Protein AF-A0AAV7KLJ4-F1 (afdb_monomer)

Nearest PDB structures (foldseek):
  4htp-assembly2_B  TM=3.997E-01  e=9.246E+00  Homo sapiens

Mean predicted aligned error: 9.72 Å

Structure (mmCIF, N/CA/C/O backbone):
data_AF-A0AAV7KLJ4-F1
#
_entry.id   AF-A0AAV7KLJ4-F1
#
loop_
_atom_site.group_PDB
_atom_site.id
_atom_site.type_symbol
_atom_site.label_atom_id
_atom_site.label_alt_id
_atom_site.label_comp_id
_atom_site.label_asym_id
_atom_site.label_entity_id
_atom_site.label_seq_id
_atom_site.pdbx_PDB_ins_code
_atom_site.Cartn_x
_atom_site.Cartn_y
_atom_site.Cartn_z
_atom_site.occupancy
_atom_site.B_iso_or_equiv
_atom_site.auth_seq_id
_atom_site.auth_comp_id
_atom_site.auth_asym_id
_atom_site.auth_atom_id
_atom_site.pdbx_PDB_model_num
ATOM 1 N N . MET A 1 1 ? 0.295 -17.105 4.850 1.00 76.19 1 MET A N 1
ATOM 2 C CA . MET A 1 1 ? -0.470 -15.904 4.457 1.00 76.19 1 MET A CA 1
ATOM 3 C C . MET A 1 1 ? 0.263 -14.673 4.969 1.00 76.19 1 MET A C 1
ATOM 5 O O . MET A 1 1 ? 0.522 -14.598 6.163 1.00 76.19 1 MET A O 1
ATOM 9 N N . SER A 1 2 ? 0.700 -13.782 4.077 1.00 89.25 2 SER A N 1
ATOM 10 C CA . SER A 1 2 ? 1.518 -12.604 4.402 1.00 89.25 2 SER A CA 1
ATOM 11 C C . SER A 1 2 ? 0.700 -11.304 4.416 1.00 89.25 2 SER A C 1
ATOM 13 O O . SER A 1 2 ? -0.437 -11.262 3.949 1.00 89.25 2 SER A O 1
ATOM 15 N N . LEU A 1 3 ? 1.299 -10.210 4.905 1.00 89.38 3 LEU A N 1
ATOM 16 C CA . LEU A 1 3 ? 0.711 -8.862 4.835 1.00 89.38 3 LEU A CA 1
ATOM 17 C C . LEU A 1 3 ? 0.357 -8.457 3.393 1.00 89.38 3 LEU A C 1
ATOM 19 O O . LEU A 1 3 ? -0.679 -7.843 3.162 1.00 89.38 3 LEU A O 1
ATOM 23 N N . VAL A 1 4 ? 1.216 -8.796 2.428 1.00 91.00 4 VAL A N 1
ATOM 24 C CA . VAL A 1 4 ? 1.002 -8.443 1.018 1.00 91.00 4 VAL A CA 1
ATOM 25 C C . VAL A 1 4 ? -0.184 -9.217 0.446 1.00 91.00 4 VAL A C 1
ATOM 27 O O . VAL A 1 4 ? -0.955 -8.633 -0.305 1.00 91.00 4 VAL A O 1
ATOM 30 N N . ASP A 1 5 ? -0.374 -10.478 0.849 1.00 92.38 5 ASP A N 1
ATOM 31 C CA . ASP A 1 5 ? -1.527 -11.290 0.431 1.00 92.38 5 ASP A CA 1
ATOM 32 C C . ASP A 1 5 ? -2.840 -10.697 0.953 1.00 92.38 5 ASP A C 1
ATOM 34 O O . ASP A 1 5 ? -3.759 -10.435 0.185 1.00 92.38 5 ASP A O 1
ATOM 38 N N . LEU A 1 6 ? -2.887 -10.378 2.249 1.00 92.31 6 LEU A N 1
ATOM 39 C CA . LEU A 1 6 ? -4.055 -9.770 2.889 1.00 92.31 6 LEU A CA 1
ATOM 40 C C . LEU A 1 6 ? -4.465 -8.438 2.245 1.00 92.31 6 LEU A C 1
ATOM 42 O O . LEU A 1 6 ? -5.648 -8.178 2.031 1.00 92.31 6 LEU A O 1
ATOM 46 N N . ILE A 1 7 ? -3.484 -7.591 1.923 1.00 91.94 7 ILE A N 1
ATOM 47 C CA . ILE A 1 7 ? -3.731 -6.320 1.233 1.00 91.94 7 ILE A CA 1
ATOM 48 C C . ILE A 1 7 ? -4.156 -6.563 -0.214 1.00 91.94 7 ILE A C 1
ATOM 50 O O . ILE A 1 7 ? -5.026 -5.854 -0.718 1.00 91.94 7 ILE A O 1
ATOM 54 N N . HIS A 1 8 ? -3.549 -7.540 -0.891 1.00 92.69 8 HIS A N 1
ATOM 55 C CA . HIS A 1 8 ? -3.893 -7.885 -2.264 1.00 92.69 8 HIS A CA 1
ATOM 56 C C . HIS A 1 8 ? -5.360 -8.323 -2.380 1.00 92.69 8 HIS A C 1
ATOM 58 O O . HIS A 1 8 ? -6.055 -7.854 -3.281 1.00 92.69 8 HIS A O 1
ATOM 64 N N . ASP A 1 9 ? -5.855 -9.124 -1.437 1.00 92.69 9 ASP A N 1
ATOM 65 C CA . ASP A 1 9 ? -7.246 -9.592 -1.414 1.00 92.69 9 ASP A CA 1
ATOM 66 C C . ASP A 1 9 ? -8.257 -8.454 -1.209 1.00 92.69 9 ASP A C 1
ATOM 68 O O . ASP A 1 9 ? -9.364 -8.491 -1.743 1.00 92.69 9 ASP A O 1
ATOM 72 N N . GLN A 1 10 ? -7.875 -7.404 -0.474 1.00 90.75 10 GLN A N 1
ATOM 73 C CA . GLN A 1 10 ? -8.729 -6.241 -0.196 1.00 90.75 10 GLN A CA 1
ATOM 74 C C . GLN A 1 10 ? -8.396 -5.014 -1.064 1.00 90.75 10 GLN A C 1
ATOM 76 O O . GLN A 1 10 ? -8.912 -3.919 -0.817 1.00 90.75 10 GLN A O 1
ATOM 81 N N . LYS A 1 11 ? -7.547 -5.156 -2.094 1.00 88.81 11 LYS A N 1
ATOM 82 C CA . LYS A 1 11 ? -6.968 -4.023 -2.842 1.00 88.81 11 LYS A CA 1
ATOM 83 C C . LYS A 1 11 ? -8.009 -3.087 -3.459 1.00 88.81 11 LYS A C 1
ATOM 85 O O . LYS A 1 11 ? -7.820 -1.873 -3.435 1.00 88.81 11 LYS A O 1
ATOM 90 N N . SER A 1 12 ? -9.120 -3.631 -3.960 1.00 86.25 12 SER A N 1
ATOM 91 C CA . SER A 1 12 ? -10.206 -2.856 -4.574 1.00 86.25 12 SER A CA 1
ATOM 92 C C . SER A 1 12 ? -10.920 -1.958 -3.565 1.00 86.25 12 SER A C 1
ATOM 94 O O . SER A 1 12 ? -11.277 -0.834 -3.896 1.00 86.25 12 SER A O 1
ATOM 96 N N . LYS A 1 13 ? -11.072 -2.412 -2.318 1.00 87.62 13 LYS A N 1
ATOM 97 C CA . LYS A 1 13 ? -11.700 -1.632 -1.245 1.00 87.62 13 LYS A CA 1
ATOM 98 C C . LYS A 1 13 ? -10.714 -0.658 -0.601 1.00 87.62 13 LYS A C 1
ATOM 100 O O . LYS A 1 13 ? -11.045 0.498 -0.372 1.00 87.62 13 LYS A O 1
ATOM 105 N N . LEU A 1 14 ? -9.473 -1.083 -0.363 1.00 85.31 14 LEU A N 1
ATOM 106 C CA . LEU A 1 14 ? -8.443 -0.231 0.242 1.00 85.31 14 LEU A CA 1
ATOM 107 C C . LEU A 1 14 ? -8.033 0.931 -0.669 1.00 85.31 14 LEU A C 1
ATOM 109 O O . LEU A 1 14 ? -7.908 2.077 -0.224 1.00 85.31 14 LEU A O 1
ATOM 113 N N . PHE A 1 15 ? -7.836 0.651 -1.955 1.00 85.44 15 PHE A N 1
ATOM 114 C CA . PHE A 1 15 ? -7.297 1.616 -2.913 1.00 85.44 15 PHE A CA 1
ATOM 115 C C . PHE A 1 15 ? -8.314 2.083 -3.958 1.00 85.44 15 PHE A C 1
ATOM 117 O O . PHE A 1 15 ? -7.969 2.923 -4.783 1.00 85.44 15 PHE A O 1
ATOM 124 N N . GLY A 1 16 ? -9.562 1.613 -3.892 1.00 82.38 16 GLY A N 1
ATOM 125 C CA . GLY A 1 16 ? -10.659 2.136 -4.706 1.00 82.38 16 GLY A CA 1
ATOM 126 C C . GLY A 1 16 ? -10.988 3.595 -4.387 1.00 82.38 16 GLY A C 1
ATOM 127 O O . GLY A 1 16 ? -10.655 4.107 -3.312 1.00 82.38 16 GLY A O 1
ATOM 128 N N . ALA A 1 17 ? -11.642 4.279 -5.325 1.00 84.38 17 ALA A N 1
ATOM 129 C CA . ALA A 1 17 ? -12.130 5.637 -5.109 1.00 84.38 17 ALA A CA 1
ATOM 130 C C . ALA A 1 17 ? -13.170 5.669 -3.979 1.00 84.38 17 ALA A C 1
ATOM 132 O O . ALA A 1 17 ? -13.926 4.715 -3.795 1.00 84.38 17 ALA A O 1
ATOM 133 N N . LEU A 1 18 ? -13.206 6.765 -3.220 1.00 84.31 18 LEU A N 1
ATOM 134 C CA . LEU A 1 18 ? -14.270 6.965 -2.241 1.00 84.31 18 LEU A CA 1
ATOM 135 C C . LEU A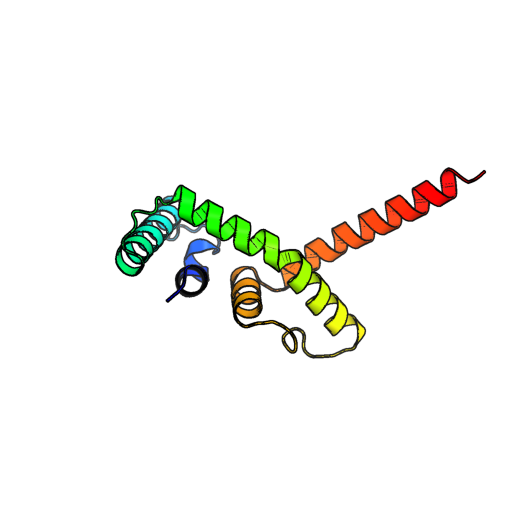 1 18 ? -15.599 7.137 -2.978 1.00 84.31 18 LEU A C 1
ATOM 137 O O . LEU A 1 18 ? -15.678 7.858 -3.972 1.00 84.31 18 LEU A O 1
ATOM 141 N N . THR A 1 19 ? -16.628 6.461 -2.488 1.00 86.81 19 THR A N 1
ATOM 142 C CA . THR A 1 19 ? -17.985 6.503 -3.042 1.00 86.81 19 THR A CA 1
ATOM 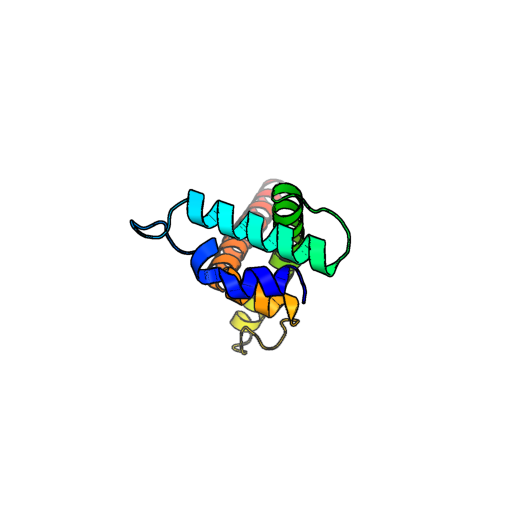143 C C . THR A 1 19 ? -18.990 6.568 -1.899 1.00 86.81 19 THR A C 1
ATOM 145 O O . THR A 1 19 ? -18.621 6.404 -0.736 1.00 86.81 19 THR A O 1
ATOM 148 N N . SER A 1 20 ? -20.273 6.743 -2.214 1.00 82.88 20 SER A N 1
ATOM 149 C CA . SER A 1 20 ? -21.355 6.683 -1.223 1.00 82.88 20 SER A CA 1
ATOM 150 C C . SER A 1 20 ? -21.403 5.358 -0.447 1.00 82.88 20 SER A C 1
ATOM 152 O O . SER A 1 20 ? -21.979 5.314 0.633 1.00 82.88 20 SER A O 1
ATOM 154 N N . THR A 1 21 ? -20.795 4.291 -0.977 1.00 85.12 21 THR A N 1
ATOM 155 C CA . THR A 1 21 ? -20.758 2.945 -0.381 1.00 85.12 21 THR A CA 1
ATOM 156 C C . THR A 1 21 ? -19.365 2.513 0.087 1.00 85.12 21 THR A C 1
ATOM 158 O O . THR A 1 21 ? -19.218 1.409 0.600 1.00 85.12 21 THR A O 1
ATOM 161 N N . LEU A 1 22 ? -18.330 3.328 -0.138 1.00 86.88 22 LEU A N 1
ATOM 162 C CA . LEU A 1 22 ? -16.958 3.048 0.285 1.00 86.88 22 LEU A CA 1
ATOM 163 C C . LEU A 1 22 ? -16.366 4.316 0.884 1.00 86.88 22 LEU A C 1
ATOM 165 O O . LEU A 1 22 ? -15.859 5.189 0.172 1.00 86.88 22 LEU A O 1
ATOM 169 N N . THR A 1 23 ? -16.451 4.404 2.203 1.00 88.19 23 THR A N 1
ATOM 170 C CA . THR A 1 23 ? -16.012 5.565 2.969 1.00 88.19 23 THR A CA 1
ATOM 171 C C . THR A 1 23 ? -14.583 5.395 3.479 1.00 88.19 23 THR A C 1
ATOM 173 O O . THR A 1 23 ? -13.962 4.333 3.381 1.00 88.19 23 THR A O 1
ATOM 176 N N . LEU A 1 24 ? -14.030 6.472 4.040 1.00 86.06 24 LEU A N 1
ATOM 177 C CA . LEU A 1 24 ? -12.743 6.409 4.728 1.00 86.06 24 LEU A CA 1
ATOM 178 C C . LEU A 1 24 ? -12.807 5.505 5.972 1.00 86.06 24 LEU A C 1
ATOM 180 O O . LEU A 1 24 ? -11.837 4.811 6.267 1.00 86.06 24 LEU A O 1
ATOM 184 N N . ASP A 1 25 ? -13.946 5.489 6.666 1.00 88.62 25 ASP A N 1
ATOM 185 C CA . ASP A 1 25 ? -14.175 4.629 7.828 1.00 88.62 25 ASP A CA 1
ATOM 186 C C . ASP A 1 25 ? -14.137 3.143 7.442 1.00 88.62 25 ASP A C 1
ATOM 188 O O . ASP A 1 25 ? -13.453 2.353 8.090 1.00 88.62 25 ASP A O 1
ATOM 192 N N . ASP A 1 26 ? -14.747 2.780 6.311 1.00 87.69 26 ASP A N 1
ATOM 193 C CA . ASP A 1 26 ? -14.690 1.412 5.783 1.00 87.69 26 ASP A CA 1
ATOM 194 C C . ASP A 1 26 ? -13.252 0.983 5.479 1.00 87.69 26 ASP A C 1
ATOM 196 O O . ASP A 1 26 ? -12.837 -0.131 5.798 1.00 87.69 26 ASP A O 1
ATOM 200 N N . LYS A 1 27 ? -12.443 1.884 4.910 1.00 88.38 27 LYS A N 1
ATOM 201 C CA . LYS A 1 27 ? -11.018 1.614 4.680 1.00 88.38 27 LYS A CA 1
ATOM 202 C C . LYS A 1 27 ? -10.252 1.427 5.986 1.00 88.38 27 LYS A C 1
ATOM 204 O O . LYS A 1 27 ? -9.395 0.548 6.049 1.00 88.38 27 LYS A O 1
ATOM 209 N N . ASN A 1 28 ? -10.547 2.223 7.014 1.00 88.62 28 ASN A N 1
ATOM 210 C CA . ASN A 1 28 ? -9.930 2.078 8.332 1.00 88.62 28 ASN A CA 1
ATOM 211 C C . ASN A 1 28 ? -10.289 0.732 8.968 1.00 88.62 28 ASN A C 1
ATOM 213 O O . ASN A 1 28 ? -9.389 0.036 9.432 1.00 88.62 28 ASN A O 1
ATOM 217 N N . LYS A 1 29 ? -11.560 0.321 8.903 1.00 93.19 29 LYS A N 1
ATOM 218 C CA . LYS A 1 29 ? -12.016 -0.997 9.372 1.00 93.19 29 LYS A CA 1
ATOM 219 C C . LYS A 1 29 ? -11.278 -2.140 8.685 1.00 93.19 29 LYS A C 1
ATOM 221 O O . LYS A 1 29 ? -10.817 -3.053 9.356 1.00 93.19 29 LYS A O 1
ATOM 226 N N . ILE A 1 30 ? -11.073 -2.059 7.371 1.00 92.00 30 ILE A N 1
ATOM 227 C CA . ILE A 1 30 ? -10.312 -3.084 6.641 1.00 92.00 30 ILE A CA 1
ATOM 228 C C . ILE A 1 30 ? -8.857 -3.157 7.132 1.00 92.00 30 ILE A C 1
ATOM 230 O O . ILE A 1 30 ? -8.297 -4.246 7.246 1.00 92.00 30 ILE A O 1
ATOM 234 N N . TRP A 1 31 ? -8.222 -2.024 7.446 1.00 90.19 31 TRP A N 1
ATOM 235 C CA . TRP A 1 31 ? -6.876 -2.042 8.024 1.00 90.19 31 TRP A CA 1
ATOM 236 C C . TRP A 1 31 ? -6.838 -2.661 9.424 1.00 90.19 31 TRP A C 1
ATOM 238 O O . TRP A 1 31 ? -5.902 -3.406 9.716 1.00 90.19 31 TRP A O 1
ATOM 248 N N . GLU A 1 32 ? -7.845 -2.396 10.259 1.00 92.88 32 GLU A N 1
ATOM 249 C CA . GLU A 1 32 ? -8.006 -3.051 11.565 1.00 92.88 32 GLU A CA 1
ATOM 250 C C . GLU A 1 32 ? -8.194 -4.568 11.406 1.00 92.88 32 GLU A C 1
ATOM 252 O O . GLU A 1 32 ? -7.504 -5.347 12.061 1.00 92.88 32 GLU A O 1
ATOM 257 N N . GLU A 1 33 ? -9.039 -5.011 10.470 1.00 93.75 33 GLU A N 1
ATOM 258 C CA . GLU A 1 33 ? -9.245 -6.435 10.167 1.00 93.75 33 GLU A CA 1
ATOM 259 C C . GLU A 1 33 ? -7.948 -7.127 9.725 1.00 93.75 33 GLU A C 1
ATOM 261 O O . GLU A 1 33 ? -7.627 -8.224 10.188 1.00 93.75 33 GLU A O 1
ATOM 266 N N . ILE A 1 34 ? -7.169 -6.487 8.846 1.00 93.06 34 ILE A N 1
ATOM 267 C CA . ILE A 1 34 ? -5.855 -6.996 8.426 1.00 93.06 34 ILE A CA 1
ATOM 268 C C . ILE A 1 34 ? -4.913 -7.089 9.629 1.00 93.06 34 ILE A C 1
ATOM 270 O O . ILE A 1 34 ? -4.162 -8.061 9.750 1.00 93.06 34 ILE A O 1
ATOM 274 N N . SER A 1 35 ? -4.955 -6.101 10.523 1.00 92.50 35 SER A N 1
ATOM 275 C CA . SER A 1 35 ? -4.149 -6.084 11.740 1.00 92.50 35 SER A CA 1
ATOM 276 C C . SER A 1 35 ? -4.506 -7.220 12.693 1.00 92.50 35 SER A C 1
ATOM 278 O O . SER A 1 35 ? -3.608 -7.918 13.171 1.00 92.50 35 SER A O 1
ATOM 280 N N . GLY A 1 36 ? -5.802 -7.461 12.907 1.00 92.50 36 GLY A N 1
ATOM 281 C CA . GLY A 1 36 ? -6.310 -8.578 13.701 1.00 92.50 36 GLY A CA 1
ATOM 282 C C . GLY A 1 36 ? -5.847 -9.919 13.139 1.00 92.50 36 GLY A C 1
ATOM 283 O O . GLY A 1 36 ? -5.158 -10.671 13.827 1.00 92.50 36 GLY A O 1
ATOM 284 N N . ARG A 1 37 ? -6.078 -10.158 11.841 1.00 91.56 37 ARG A N 1
ATOM 285 C CA . ARG A 1 37 ? -5.650 -11.396 11.163 1.00 91.56 37 ARG A CA 1
ATOM 286 C C . ARG A 1 37 ? -4.143 -11.621 11.240 1.00 91.56 37 ARG A C 1
ATOM 288 O O . ARG A 1 37 ? -3.687 -12.741 11.440 1.00 91.56 37 ARG A O 1
ATOM 295 N N . LEU A 1 38 ? -3.336 -10.573 11.079 1.00 90.50 38 LEU A N 1
ATOM 296 C CA . LEU A 1 38 ? -1.882 -10.699 11.217 1.00 90.50 38 LEU A CA 1
ATOM 297 C C . 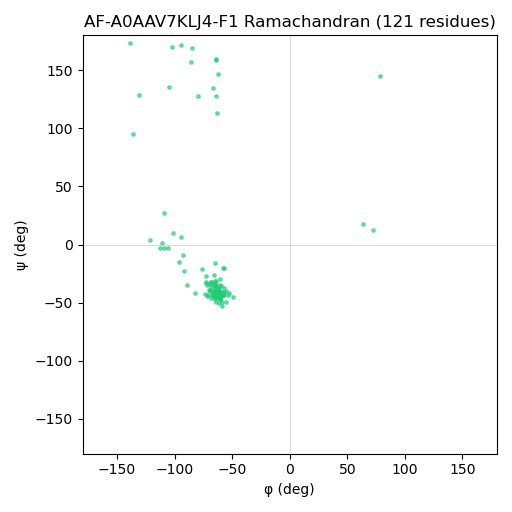LEU A 1 38 ? -1.451 -10.968 12.653 1.00 90.50 38 LEU 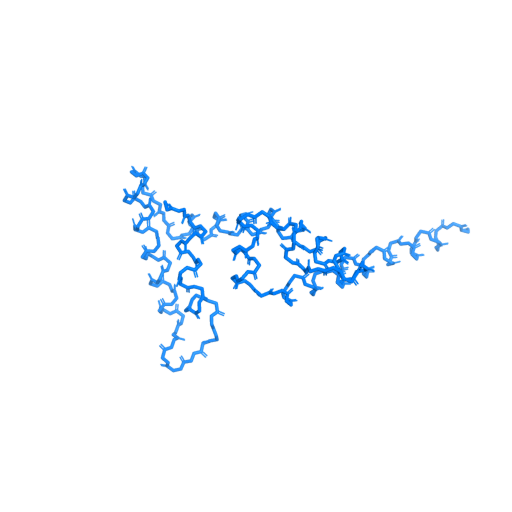A C 1
ATOM 299 O O . LEU A 1 38 ? -0.456 -11.661 12.857 1.00 90.50 38 LEU A O 1
ATOM 303 N N . SER A 1 39 ? -2.164 -10.417 13.626 1.00 90.31 39 SER A N 1
ATOM 304 C CA . SER A 1 39 ? -1.866 -10.659 15.033 1.00 90.31 39 SER A CA 1
ATOM 305 C C . SER A 1 39 ? -2.146 -12.111 15.404 1.00 90.31 39 SER A C 1
ATOM 307 O O . SER A 1 39 ? -1.293 -12.755 16.011 1.00 90.31 39 SER A O 1
ATOM 309 N N . GLU A 1 40 ? -3.272 -12.655 14.939 1.00 88.94 40 GLU A N 1
ATOM 310 C CA . GLU A 1 40 ? -3.639 -14.068 15.087 1.00 88.94 40 GLU A CA 1
ATOM 311 C C . GLU A 1 40 ? -2.625 -15.001 14.411 1.00 88.94 40 GLU A C 1
ATOM 313 O O . GLU A 1 40 ? -2.164 -15.965 15.015 1.00 88.94 40 GLU A O 1
ATOM 318 N N . LEU A 1 41 ? -2.218 -14.692 13.174 1.00 87.50 41 LEU A N 1
ATOM 319 C CA . LEU A 1 41 ? -1.295 -15.533 12.403 1.00 87.50 41 LEU A CA 1
ATOM 320 C C . LEU A 1 41 ? 0.132 -15.563 12.963 1.00 87.50 41 LEU A C 1
ATOM 322 O O . LEU A 1 41 ? 0.839 -16.553 12.784 1.00 87.50 41 LEU A O 1
ATOM 326 N N . HIS A 1 42 ? 0.591 -14.467 13.568 1.00 83.25 42 HIS A N 1
ATOM 327 C CA . HIS A 1 42 ? 1.980 -14.319 14.012 1.00 83.25 42 HIS A CA 1
ATOM 328 C C . HIS A 1 42 ? 2.150 -14.345 15.537 1.00 83.25 42 HIS A C 1
ATOM 330 O O . HIS A 1 42 ? 3.283 -14.244 16.005 1.00 83.25 42 HIS A O 1
ATOM 336 N N . GLY A 1 43 ? 1.058 -14.440 16.302 1.00 81.12 43 GLY A N 1
ATOM 337 C CA . GLY A 1 43 ? 1.080 -14.455 17.767 1.00 81.12 43 GLY A CA 1
ATOM 338 C C . GLY A 1 43 ? 1.601 -13.163 18.406 1.00 81.12 43 GLY A C 1
ATOM 339 O O . GLY A 1 43 ? 2.000 -13.176 19.566 1.00 81.12 43 GLY A O 1
ATOM 340 N N . ASN A 1 44 ? 1.640 -12.054 17.661 1.00 82.75 44 ASN A N 1
ATOM 341 C CA . ASN A 1 44 ? 2.108 -10.760 18.151 1.00 82.75 44 ASN A CA 1
ATOM 342 C C . ASN A 1 44 ? 1.094 -9.677 17.798 1.00 82.75 44 ASN A C 1
ATOM 344 O O . ASN A 1 44 ? 0.734 -9.543 16.629 1.00 82.75 44 ASN A O 1
ATOM 348 N N . VAL A 1 45 ? 0.682 -8.891 18.792 1.00 81.62 45 VAL A N 1
ATOM 349 C CA . VAL A 1 45 ? -0.260 -7.788 18.608 1.00 81.62 45 VAL A CA 1
ATOM 350 C C . VAL A 1 45 ? 0.373 -6.751 17.688 1.00 81.62 45 VAL A C 1
ATOM 352 O O . VAL A 1 45 ? 1.364 -6.107 18.027 1.00 81.62 45 VAL A O 1
ATOM 355 N N . ARG A 1 46 ? -0.200 -6.600 16.497 1.00 84.94 46 ARG A N 1
ATOM 356 C CA . ARG A 1 46 ? 0.128 -5.520 15.573 1.00 84.94 46 ARG A CA 1
ATOM 357 C C . ARG A 1 46 ? -0.999 -4.508 15.615 1.00 84.94 46 ARG A C 1
ATOM 359 O O . ARG A 1 46 ? -2.171 -4.883 15.589 1.00 84.94 46 ARG A O 1
ATOM 366 N N . THR A 1 47 ? -0.639 -3.233 15.671 1.00 88.81 47 THR A N 1
ATOM 367 C CA . THR A 1 47 ? -1.603 -2.147 15.506 1.00 88.81 47 THR A CA 1
ATOM 368 C C . THR A 1 47 ? -1.792 -1.839 14.027 1.00 88.81 47 THR A C 1
ATOM 370 O O . THR A 1 47 ? -0.905 -2.083 13.199 1.00 88.81 47 THR A O 1
ATOM 373 N N . ARG A 1 48 ? -2.935 -1.240 13.694 1.00 88.25 48 ARG A N 1
ATOM 374 C CA . ARG A 1 48 ? -3.219 -0.727 12.354 1.00 88.25 48 ARG A CA 1
ATOM 375 C C . ARG A 1 48 ? -2.086 0.144 11.817 1.00 88.25 48 ARG A C 1
ATOM 377 O O . ARG A 1 48 ? -1.670 -0.018 10.671 1.00 88.25 48 ARG A O 1
ATOM 384 N N . ASP A 1 49 ? -1.567 1.049 12.642 1.00 83.00 49 ASP A N 1
ATOM 385 C CA . ASP A 1 49 ? -0.493 1.964 12.256 1.00 83.00 49 ASP A CA 1
ATOM 386 C C . ASP A 1 49 ? 0.815 1.236 11.947 1.00 83.00 49 ASP A C 1
ATOM 388 O O . ASP A 1 49 ? 1.461 1.533 10.938 1.00 83.00 49 ASP A O 1
ATOM 392 N N . ASP A 1 50 ? 1.178 0.225 12.736 1.00 85.06 50 ASP A N 1
ATOM 393 C CA . ASP A 1 50 ? 2.357 -0.599 12.461 1.00 85.06 50 ASP A CA 1
ATOM 394 C C . ASP A 1 50 ? 2.213 -1.376 11.154 1.00 85.06 50 ASP A C 1
ATOM 396 O O . ASP A 1 50 ? 3.157 -1.477 10.363 1.00 85.06 50 ASP A O 1
ATOM 400 N N . VAL A 1 51 ? 1.015 -1.902 10.900 1.00 89.06 51 VAL A N 1
ATOM 401 C CA . VAL A 1 51 ? 0.682 -2.628 9.673 1.00 89.06 51 VAL A CA 1
ATOM 402 C C . VAL A 1 51 ? 0.758 -1.711 8.455 1.00 89.06 51 VAL A C 1
ATOM 404 O O . VAL A 1 51 ? 1.415 -2.057 7.467 1.00 89.06 51 VAL A O 1
ATOM 407 N N . MET A 1 52 ? 0.168 -0.517 8.530 1.00 85.81 52 MET A N 1
ATOM 408 C CA . MET A 1 52 ? 0.255 0.490 7.472 1.00 85.81 52 MET A CA 1
ATOM 409 C C . MET A 1 52 ? 1.706 0.913 7.234 1.00 85.81 52 MET A C 1
ATOM 411 O O . MET A 1 52 ? 2.168 0.928 6.092 1.00 85.81 52 MET A O 1
ATOM 415 N N . LYS A 1 53 ? 2.465 1.199 8.296 1.00 84.56 53 LYS A N 1
ATOM 416 C CA . LYS A 1 53 ? 3.887 1.557 8.206 1.00 84.56 53 LYS A CA 1
ATOM 417 C C . LYS A 1 53 ? 4.696 0.444 7.550 1.00 84.56 53 LYS A C 1
ATOM 419 O O . LYS A 1 53 ? 5.520 0.703 6.671 1.00 84.56 53 LYS A O 1
ATOM 424 N N . LYS A 1 54 ? 4.441 -0.811 7.924 1.00 88.12 54 LYS A N 1
ATOM 425 C CA . LYS A 1 54 ? 5.091 -1.973 7.315 1.00 88.12 54 LYS A CA 1
ATOM 426 C C . LYS A 1 54 ? 4.752 -2.085 5.832 1.00 88.12 54 LYS A C 1
ATOM 428 O O . LYS A 1 54 ? 5.661 -2.317 5.036 1.00 88.12 54 LYS A O 1
ATOM 433 N N . TRP A 1 55 ? 3.491 -1.879 5.459 1.00 88.19 55 TRP A N 1
ATOM 434 C CA . TRP A 1 55 ? 3.072 -1.832 4.062 1.00 88.19 55 TRP A CA 1
ATOM 435 C C . TRP A 1 55 ? 3.812 -0.739 3.282 1.00 88.19 55 TRP A C 1
ATOM 437 O O . TRP A 1 55 ? 4.397 -1.031 2.240 1.00 88.19 55 TRP A O 1
ATOM 447 N N . TYR A 1 56 ? 3.873 0.491 3.800 1.00 85.25 56 TYR A N 1
ATOM 448 C CA . TYR A 1 56 ? 4.601 1.587 3.152 1.00 85.25 56 TYR A CA 1
ATOM 449 C C . TYR A 1 56 ? 6.097 1.302 3.006 1.00 85.25 56 TYR A C 1
ATOM 451 O O . TYR A 1 56 ? 6.678 1.625 1.969 1.00 85.25 56 TYR A O 1
ATOM 459 N N . ASN A 1 57 ? 6.716 0.651 3.990 1.00 82.69 57 ASN A N 1
ATOM 460 C CA . ASN A 1 57 ? 8.114 0.234 3.903 1.00 82.69 57 ASN A CA 1
ATOM 461 C C . ASN A 1 57 ? 8.329 -0.811 2.799 1.00 82.69 57 ASN A C 1
ATOM 463 O O . ASN A 1 57 ? 9.275 -0.694 2.021 1.00 82.69 57 ASN A O 1
ATOM 467 N N . ILE A 1 58 ? 7.445 -1.811 2.700 1.00 86.12 58 ILE A N 1
AT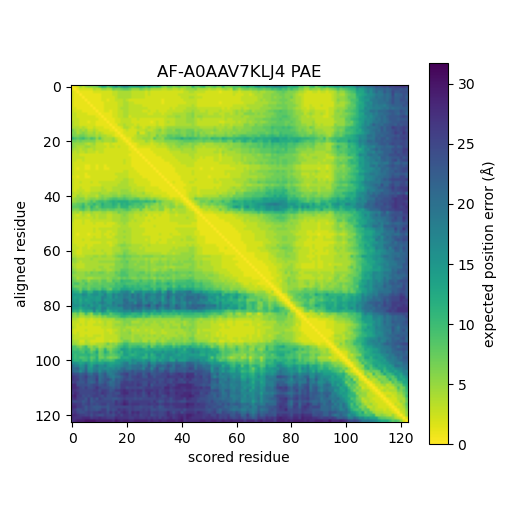OM 468 C CA . ILE A 1 58 ? 7.490 -2.824 1.634 1.00 86.12 58 ILE A CA 1
ATOM 469 C C . ILE A 1 58 ? 7.313 -2.150 0.270 1.00 86.12 58 ILE A C 1
ATOM 471 O O . ILE A 1 58 ? 8.145 -2.327 -0.618 1.00 86.12 58 ILE A O 1
ATOM 475 N N . LEU A 1 59 ? 6.280 -1.319 0.122 1.00 84.75 59 LEU A N 1
ATOM 476 C CA . LEU A 1 59 ? 6.018 -0.583 -1.109 1.00 84.75 59 LEU A CA 1
ATOM 477 C C . LEU A 1 59 ? 7.233 0.255 -1.520 1.00 84.75 59 LEU A C 1
ATOM 479 O O . LEU A 1 59 ? 7.678 0.162 -2.657 1.00 84.75 59 LEU A O 1
ATOM 483 N N . THR A 1 60 ? 7.799 1.035 -0.600 1.00 83.00 60 THR A N 1
ATOM 484 C CA . THR A 1 60 ? 8.950 1.910 -0.875 1.00 83.00 60 THR A CA 1
ATOM 485 C C . THR A 1 60 ? 10.192 1.119 -1.275 1.00 83.00 60 THR A C 1
ATOM 487 O O . THR A 1 60 ? 10.912 1.536 -2.177 1.00 83.00 60 THR A O 1
ATOM 490 N N . LYS A 1 61 ? 10.421 -0.048 -0.661 1.00 87.00 61 LYS A N 1
ATOM 491 C CA . LYS A 1 61 ? 11.551 -0.926 -0.990 1.00 87.00 61 LYS A CA 1
ATOM 492 C C . LYS A 1 61 ? 11.456 -1.505 -2.405 1.00 87.00 61 LYS A C 1
ATOM 494 O O . LYS A 1 61 ? 12.468 -1.583 -3.095 1.00 87.00 61 LYS A O 1
ATOM 499 N N . HIS A 1 62 ? 10.265 -1.928 -2.828 1.00 85.81 62 HIS A N 1
ATOM 500 C CA . HIS A 1 62 ? 10.073 -2.620 -4.111 1.00 85.81 62 HIS A CA 1
ATOM 501 C C . HIS A 1 62 ? 9.733 -1.677 -5.272 1.00 85.81 62 HIS A C 1
ATOM 503 O O . HIS A 1 62 ? 10.005 -1.991 -6.426 1.00 85.81 62 HIS A O 1
ATOM 509 N N . LYS A 1 63 ? 9.197 -0.490 -4.983 1.00 83.12 63 LYS A N 1
ATOM 510 C CA . LYS A 1 63 ? 8.772 0.503 -5.979 1.00 83.12 63 LYS A CA 1
ATOM 511 C C . LYS A 1 63 ? 9.852 0.895 -7.007 1.00 83.12 63 LYS A C 1
ATOM 513 O O . LYS A 1 63 ? 9.496 0.936 -8.182 1.00 83.12 63 LYS A O 1
ATOM 518 N N . PRO A 1 64 ? 11.131 1.138 -6.647 1.00 83.19 64 PRO A N 1
ATOM 519 C CA . PRO A 1 64 ? 12.180 1.421 -7.632 1.00 83.19 64 PRO A CA 1
ATOM 520 C C . PRO A 1 64 ? 12.429 0.245 -8.581 1.00 83.19 64 PRO A C 1
ATOM 522 O O . PRO A 1 64 ? 12.438 0.424 -9.791 1.00 83.19 64 PRO A O 1
ATOM 525 N N . ARG A 1 65 ? 12.524 -0.976 -8.037 1.00 83.81 65 ARG A N 1
ATOM 526 C CA . ARG A 1 65 ? 12.774 -2.196 -8.822 1.00 83.81 65 ARG A CA 1
ATOM 527 C C . ARG A 1 65 ? 11.650 -2.482 -9.810 1.00 83.81 65 ARG A C 1
ATOM 529 O O . ARG A 1 65 ? 11.917 -2.787 -10.967 1.00 83.81 65 ARG A O 1
ATOM 536 N N . ILE A 1 66 ? 10.401 -2.329 -9.366 1.00 85.06 66 ILE A N 1
ATOM 537 C CA . ILE A 1 66 ? 9.223 -2.464 -10.231 1.00 85.06 66 ILE A CA 1
ATOM 538 C C . ILE A 1 66 ? 9.289 -1.430 -11.362 1.00 85.06 66 ILE A C 1
ATOM 540 O O . ILE A 1 66 ? 9.101 -1.783 -12.523 1.00 85.06 66 ILE A O 1
ATOM 544 N N . ALA A 1 67 ? 9.596 -0.167 -11.050 1.00 82.56 67 ALA A N 1
ATOM 545 C CA . ALA A 1 67 ? 9.695 0.886 -12.058 1.00 82.56 67 ALA A CA 1
ATOM 546 C C . ALA A 1 67 ? 10.805 0.611 -13.091 1.00 82.56 67 ALA A C 1
ATOM 548 O O . ALA A 1 67 ? 10.567 0.763 -14.289 1.00 82.56 67 ALA A O 1
ATOM 549 N N . ASP A 1 68 ? 11.980 0.156 -12.649 1.00 82.38 68 ASP A N 1
ATOM 550 C CA . ASP A 1 68 ? 13.113 -0.171 -13.523 1.00 82.38 68 ASP A CA 1
ATOM 551 C C . ASP A 1 68 ? 12.807 -1.356 -14.451 1.00 82.38 68 ASP A C 1
ATOM 553 O O . ASP A 1 68 ? 13.109 -1.308 -15.650 1.00 82.38 68 ASP A O 1
ATOM 557 N N . LYS A 1 69 ? 12.158 -2.404 -13.928 1.00 81.25 69 LYS A N 1
ATOM 558 C CA . LYS A 1 69 ? 11.739 -3.579 -14.709 1.00 81.25 69 LYS A CA 1
ATOM 559 C C . LYS A 1 69 ? 10.690 -3.205 -15.760 1.00 81.25 69 LYS A C 1
ATOM 561 O O . LYS A 1 69 ? 10.861 -3.531 -16.935 1.00 81.25 69 LYS A O 1
ATOM 566 N N . LEU A 1 70 ? 9.672 -2.424 -15.383 1.00 80.00 70 LEU A N 1
ATOM 567 C CA . LEU A 1 70 ? 8.662 -1.909 -16.320 1.00 80.00 70 LEU A CA 1
ATOM 568 C C . LEU A 1 70 ? 9.288 -1.022 -17.409 1.00 80.00 70 LEU A C 1
ATOM 570 O O . LEU A 1 70 ? 8.951 -1.137 -18.589 1.00 80.00 70 LEU A O 1
ATOM 574 N N . ALA A 1 71 ? 10.237 -0.160 -17.034 1.00 77.94 71 ALA A N 1
ATOM 575 C CA . ALA A 1 71 ? 10.958 0.692 -17.975 1.00 77.94 71 ALA A CA 1
ATOM 576 C C . ALA A 1 71 ? 11.796 -0.118 -18.971 1.00 77.94 71 ALA A C 1
ATOM 578 O O . ALA A 1 71 ? 11.862 0.224 -20.154 1.00 77.94 71 ALA A O 1
ATOM 579 N N . SER A 1 72 ? 12.437 -1.182 -18.492 1.00 76.81 72 SER A N 1
ATOM 580 C CA . SER A 1 72 ? 13.259 -2.070 -19.312 1.00 76.81 72 SER A CA 1
ATOM 581 C C . SER A 1 72 ? 12.398 -2.855 -20.298 1.00 76.81 72 SER A C 1
ATOM 583 O O . SER A 1 72 ? 12.692 -2.833 -21.490 1.00 76.81 72 SER A O 1
ATOM 585 N N . ALA A 1 73 ? 11.282 -3.431 -19.841 1.00 78.69 73 ALA A N 1
ATOM 586 C CA . ALA A 1 73 ? 10.325 -4.127 -20.701 1.00 78.69 73 ALA A CA 1
ATOM 587 C C . ALA A 1 73 ? 9.782 -3.225 -21.822 1.00 78.69 73 ALA A C 1
ATOM 589 O O . ALA A 1 73 ? 9.706 -3.633 -22.979 1.00 78.69 73 ALA A O 1
ATOM 590 N N . ARG A 1 74 ? 9.495 -1.954 -21.512 1.00 75.06 74 ARG A N 1
ATOM 591 C CA . ARG A 1 74 ? 9.064 -0.968 -22.513 1.00 75.06 74 ARG A CA 1
ATOM 592 C C . ARG A 1 74 ? 10.132 -0.678 -23.570 1.00 75.06 74 ARG A C 1
ATOM 594 O O . ARG A 1 74 ? 9.788 -0.466 -24.728 1.00 75.06 74 ARG A O 1
ATOM 601 N N . LYS A 1 75 ? 11.411 -0.637 -23.185 1.00 77.62 75 LYS A N 1
ATOM 602 C CA . LYS A 1 75 ? 12.527 -0.405 -24.121 1.00 77.62 75 LYS A CA 1
ATOM 603 C C . LYS A 1 75 ? 12.779 -1.605 -25.029 1.00 77.62 75 LYS A C 1
ATOM 605 O O . LYS A 1 75 ? 13.164 -1.412 -26.175 1.00 77.62 75 LYS A O 1
ATOM 610 N N . THR A 1 76 ? 12.592 -2.818 -24.517 1.00 79.19 76 THR A N 1
ATOM 611 C CA . THR A 1 76 ? 12.876 -4.061 -25.247 1.00 79.19 76 THR A CA 1
ATOM 612 C C . THR A 1 76 ? 11.662 -4.626 -25.986 1.00 79.19 76 THR A C 1
ATOM 614 O O . THR A 1 76 ? 11.817 -5.565 -26.758 1.00 79.19 76 THR A O 1
ATOM 617 N N . GLY A 1 77 ? 10.461 -4.073 -25.767 1.00 69.62 77 GLY A N 1
ATOM 618 C CA . GLY A 1 77 ? 9.207 -4.590 -26.328 1.00 69.62 77 GLY A CA 1
ATOM 619 C C . GLY A 1 77 ? 8.727 -5.893 -25.676 1.00 69.62 77 GLY A C 1
ATOM 620 O O . GLY A 1 77 ? 7.840 -6.552 -26.213 1.00 69.62 77 GLY A O 1
ATOM 621 N N . GLY A 1 78 ? 9.320 -6.281 -24.541 1.00 67.62 78 GLY A N 1
ATOM 622 C CA . GLY A 1 78 ? 8.998 -7.510 -23.817 1.00 67.62 78 GLY A CA 1
ATOM 623 C C . GLY A 1 78 ? 7.808 -7.368 -22.856 1.00 67.62 78 GLY A C 1
ATOM 624 O O . GLY A 1 78 ? 7.362 -6.252 -22.568 1.00 67.62 78 GLY A O 1
ATOM 625 N N . PRO A 1 79 ? 7.286 -8.485 -22.313 1.00 65.88 79 PRO A N 1
ATOM 626 C CA . PRO A 1 79 ? 6.184 -8.447 -21.361 1.00 65.88 79 PRO A CA 1
ATOM 627 C C . PRO A 1 79 ? 6.605 -7.723 -20.079 1.00 65.88 79 PRO A C 1
ATOM 629 O O . PRO A 1 79 ? 7.590 -8.084 -19.440 1.00 65.88 79 PRO A O 1
ATOM 632 N N . ALA A 1 80 ? 5.813 -6.730 -19.676 1.00 62.75 80 ALA A N 1
ATOM 633 C CA . ALA A 1 80 ? 6.058 -5.888 -18.504 1.00 62.75 80 ALA A CA 1
ATOM 634 C C . ALA A 1 80 ? 6.181 -6.660 -17.172 1.00 62.75 80 ALA A C 1
ATOM 636 O O . ALA A 1 80 ? 6.749 -6.140 -16.216 1.00 62.75 80 ALA A O 1
ATOM 637 N N . ASP A 1 81 ? 5.662 -7.889 -17.112 1.00 63.38 81 ASP A N 1
ATOM 638 C CA . ASP A 1 81 ? 5.614 -8.708 -15.897 1.00 63.38 81 ASP A CA 1
ATOM 639 C C . ASP A 1 81 ? 6.631 -9.861 -15.888 1.00 63.38 81 ASP A C 1
ATOM 641 O O . ASP A 1 81 ? 6.721 -10.567 -14.890 1.00 63.38 81 ASP A O 1
ATOM 645 N N . ALA A 1 82 ? 7.397 -10.063 -16.969 1.00 62.88 82 ALA A N 1
ATOM 646 C CA . ALA A 1 82 ? 8.223 -11.265 -17.151 1.00 62.88 82 ALA A CA 1
ATOM 647 C C . ALA A 1 82 ? 9.363 -11.422 -16.126 1.00 62.88 82 ALA A C 1
ATOM 649 O O . ALA A 1 82 ? 9.900 -12.515 -15.986 1.00 62.88 82 ALA A O 1
ATOM 650 N N . ASP A 1 83 ? 9.713 -10.351 -15.410 1.00 70.06 83 ASP A N 1
ATOM 651 C CA . ASP A 1 83 ? 10.844 -10.319 -14.477 1.00 70.06 83 ASP A CA 1
ATOM 652 C C . ASP A 1 83 ? 10.423 -9.961 -13.039 1.00 70.06 83 ASP A C 1
ATOM 654 O O . ASP A 1 83 ? 11.266 -9.786 -12.168 1.00 70.06 83 ASP A O 1
ATOM 658 N N . LEU A 1 84 ? 9.128 -9.788 -12.746 1.00 79.50 84 LEU A N 1
ATOM 659 C CA . LEU A 1 84 ? 8.695 -9.425 -11.391 1.00 79.50 84 LEU A CA 1
ATOM 660 C C . LEU A 1 84 ? 8.664 -10.656 -10.480 1.00 79.50 84 LEU A C 1
ATOM 662 O O . LEU A 1 84 ? 7.991 -11.641 -10.778 1.00 79.50 84 LEU A O 1
ATOM 666 N N . ASP A 1 85 ? 9.321 -10.561 -9.323 1.00 85.75 85 ASP A N 1
ATOM 667 C CA . ASP A 1 85 ? 9.166 -11.557 -8.262 1.00 85.75 85 ASP A CA 1
ATOM 668 C C . ASP A 1 85 ? 7.718 -11.560 -7.736 1.00 85.75 85 ASP A C 1
ATOM 670 O O . ASP A 1 85 ? 6.999 -10.565 -7.845 1.00 85.75 85 ASP A O 1
ATOM 674 N N . GLU A 1 86 ? 7.283 -12.645 -7.088 1.00 87.94 86 GLU A N 1
ATOM 675 C CA . GLU A 1 86 ? 5.883 -12.833 -6.662 1.00 87.94 86 GLU A CA 1
ATOM 676 C C . GLU A 1 86 ? 5.327 -11.653 -5.834 1.00 87.94 86 GLU A C 1
ATOM 678 O O . GLU A 1 86 ? 4.200 -11.191 -6.038 1.00 87.94 86 GLU A O 1
ATOM 683 N N . ILE A 1 87 ? 6.136 -11.113 -4.918 1.00 87.00 87 ILE A N 1
ATOM 684 C CA . ILE A 1 87 ? 5.775 -9.947 -4.098 1.00 87.00 87 ILE A CA 1
ATOM 685 C C . ILE A 1 87 ? 5.657 -8.685 -4.962 1.00 87.00 87 ILE A C 1
ATOM 687 O O . ILE A 1 87 ? 4.753 -7.872 -4.762 1.00 87.00 87 ILE A O 1
ATOM 691 N N . GLU A 1 88 ? 6.556 -8.514 -5.926 1.00 87.94 88 GLU A N 1
ATOM 692 C CA . GLU A 1 88 ? 6.599 -7.353 -6.815 1.00 87.94 88 GLU A CA 1
ATOM 693 C C . GLU A 1 88 ? 5.412 -7.354 -7.780 1.00 87.94 88 GLU A C 1
ATOM 695 O O . GLU A 1 88 ? 4.780 -6.314 -7.973 1.00 87.94 88 GLU A O 1
ATOM 700 N N . ALA A 1 89 ? 5.035 -8.527 -8.294 1.00 86.88 89 ALA A N 1
ATOM 701 C CA . ALA A 1 89 ? 3.840 -8.719 -9.104 1.00 86.88 89 ALA A CA 1
ATOM 702 C C . ALA A 1 89 ? 2.563 -8.359 -8.323 1.00 86.88 89 ALA A C 1
ATOM 704 O O . ALA A 1 89 ? 1.717 -7.607 -8.819 1.00 86.88 89 ALA A O 1
ATOM 705 N N . LYS A 1 90 ? 2.445 -8.801 -7.062 1.00 89.06 90 LYS A N 1
ATOM 706 C CA . LYS A 1 90 ? 1.311 -8.438 -6.190 1.00 89.06 90 LYS A CA 1
ATOM 707 C C . LYS A 1 90 ? 1.263 -6.934 -5.913 1.00 89.06 90 LYS A C 1
ATOM 709 O O . LYS A 1 90 ? 0.199 -6.329 -6.024 1.00 89.06 90 LYS A O 1
ATOM 714 N N . ILE A 1 91 ? 2.400 -6.304 -5.610 1.00 87.56 91 ILE A N 1
ATOM 715 C CA . ILE A 1 91 ? 2.488 -4.849 -5.389 1.00 87.56 91 ILE A CA 1
ATOM 716 C C . ILE A 1 91 ? 2.113 -4.069 -6.658 1.00 87.56 91 ILE A C 1
ATOM 718 O O . ILE A 1 91 ? 1.346 -3.104 -6.577 1.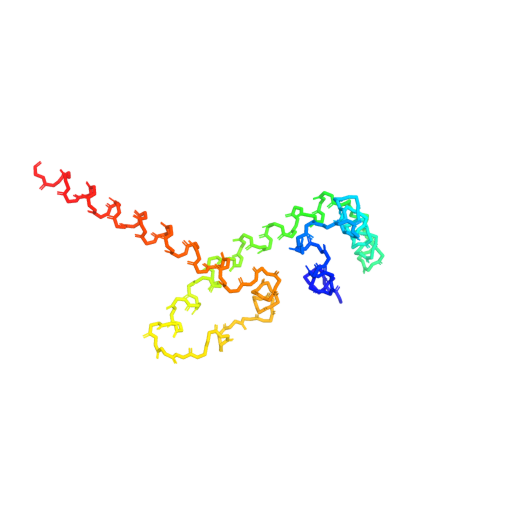00 87.56 91 ILE A O 1
ATOM 722 N N . SER A 1 92 ? 2.605 -4.507 -7.821 1.00 85.81 92 SER A N 1
ATOM 723 C CA . SER A 1 92 ? 2.258 -3.947 -9.131 1.00 85.81 92 SER A CA 1
ATOM 724 C C . SER A 1 92 ? 0.749 -4.032 -9.385 1.00 85.81 92 SER A C 1
ATOM 726 O O . SER A 1 92 ? 0.119 -3.041 -9.753 1.00 85.81 92 SER A O 1
ATOM 728 N N . SER A 1 93 ? 0.133 -5.174 -9.064 1.00 86.62 93 SER A N 1
ATOM 729 C CA . SER A 1 93 ? -1.316 -5.373 -9.177 1.00 86.62 93 SER A CA 1
ATOM 730 C C . SER A 1 93 ? -2.135 -4.509 -8.209 1.00 86.62 93 SER A C 1
ATOM 732 O O . SER A 1 93 ? -3.237 -4.084 -8.545 1.00 86.62 93 SER A O 1
ATOM 734 N N . ILE A 1 94 ? -1.616 -4.231 -7.008 1.00 85.56 94 ILE A N 1
ATOM 735 C CA . ILE A 1 94 ? -2.296 -3.410 -5.992 1.00 85.56 94 ILE A CA 1
ATOM 736 C C . ILE A 1 94 ? -2.344 -1.930 -6.388 1.00 85.56 94 ILE A C 1
ATOM 738 O O . ILE A 1 94 ? -3.358 -1.270 -6.172 1.00 85.56 94 ILE A O 1
ATOM 742 N N . LYS A 1 95 ? -1.238 -1.384 -6.904 1.00 80.69 95 LYS A N 1
ATOM 743 C CA . LYS A 1 95 ? -1.132 0.049 -7.230 1.00 80.69 95 LYS A CA 1
ATOM 744 C C . LYS A 1 95 ? -1.408 0.376 -8.695 1.00 80.69 95 LYS A C 1
ATOM 746 O O . LYS A 1 95 ? -1.644 1.540 -9.000 1.00 80.69 95 LYS A O 1
ATOM 751 N N . GLY A 1 96 ? -1.413 -0.629 -9.565 1.00 76.19 96 GLY A N 1
ATOM 752 C CA . GLY A 1 96 ? -1.500 -0.453 -11.008 1.00 76.19 96 GLY A CA 1
ATOM 753 C C . GLY A 1 96 ? -0.154 -0.042 -11.605 1.00 76.19 96 GLY A C 1
ATOM 754 O O . GLY A 1 96 ? 0.617 0.707 -11.002 1.00 76.19 96 GLY A O 1
ATOM 755 N N . LYS A 1 97 ? 0.128 -0.521 -12.819 1.00 68.44 97 LYS A N 1
ATOM 756 C CA . LYS A 1 97 ? 1.393 -0.265 -13.530 1.00 68.44 97 LYS A CA 1
ATOM 757 C C . LYS A 1 97 ? 1.629 1.230 -13.777 1.00 68.44 97 LYS A C 1
ATOM 759 O O . LYS A 1 97 ? 2.751 1.708 -13.621 1.00 68.44 97 LYS A O 1
ATOM 764 N N . GLU A 1 98 ? 0.561 1.982 -14.042 1.00 64.44 98 GLU A N 1
ATOM 765 C CA . GLU A 1 98 ? 0.605 3.432 -14.283 1.00 64.44 98 GLU A CA 1
ATOM 766 C C . GLU A 1 98 ? 1.165 4.220 -13.087 1.00 64.44 98 GLU A C 1
ATOM 768 O O . GLU A 1 98 ? 1.909 5.189 -13.260 1.00 64.44 98 GLU A O 1
ATOM 773 N N . ALA A 1 99 ? 0.890 3.767 -11.857 1.00 66.12 99 ALA A N 1
ATOM 774 C CA . ALA A 1 99 ? 1.418 4.391 -10.646 1.00 66.12 99 ALA A CA 1
ATOM 775 C C . ALA A 1 99 ? 2.949 4.265 -10.537 1.00 66.12 99 ALA A C 1
ATOM 777 O O . ALA A 1 99 ? 3.593 5.101 -9.897 1.00 66.12 99 ALA A O 1
ATOM 778 N N . PHE A 1 100 ? 3.536 3.239 -11.164 1.00 69.12 100 PHE A N 1
ATOM 779 C CA . PHE A 1 100 ? 4.982 3.024 -11.218 1.00 69.12 100 PHE A CA 1
ATOM 780 C C . PHE A 1 100 ? 5.630 3.729 -12.415 1.00 69.12 100 PHE A C 1
ATOM 782 O O . PHE A 1 100 ? 6.718 4.287 -12.276 1.00 69.12 100 PHE A O 1
ATOM 789 N N . GLU A 1 101 ? 4.946 3.803 -13.558 1.00 63.94 101 GLU A N 1
ATOM 790 C CA . GLU A 1 101 ? 5.431 4.546 -14.729 1.00 63.94 101 GLU A CA 1
ATOM 791 C C . GLU A 1 101 ? 5.543 6.060 -14.473 1.00 63.94 101 GLU A C 1
ATOM 793 O O . GLU A 1 101 ? 6.497 6.700 -14.929 1.00 63.94 101 GLU A O 1
ATOM 798 N N . ALA A 1 102 ? 4.631 6.641 -13.685 1.00 57.81 102 ALA A N 1
ATOM 799 C CA . ALA A 1 102 ? 4.677 8.058 -13.315 1.00 57.81 102 ALA A CA 1
ATOM 800 C C . ALA A 1 102 ? 5.956 8.444 -12.538 1.00 57.81 102 ALA A C 1
ATOM 802 O O . ALA A 1 102 ? 6.454 9.563 -12.671 1.00 57.81 102 ALA A O 1
ATOM 803 N N . LEU A 1 103 ? 6.539 7.518 -11.770 1.00 57.88 103 LEU A N 1
ATOM 804 C CA . LEU A 1 103 ? 7.791 7.750 -11.035 1.00 57.88 103 LEU A CA 1
ATOM 805 C C . LEU A 1 103 ? 9.008 7.787 -11.949 1.00 57.88 103 LEU A C 1
ATOM 807 O O . LEU A 1 103 ? 9.941 8.549 -11.701 1.00 57.88 103 LEU A O 1
ATOM 811 N N . ASN A 1 104 ? 8.978 7.011 -13.031 1.00 53.97 104 ASN A N 1
ATOM 812 C CA . ASN A 1 104 ? 10.043 7.019 -14.019 1.00 53.97 104 ASN A CA 1
ATOM 813 C C . ASN A 1 104 ? 10.128 8.379 -14.736 1.00 53.97 104 ASN A C 1
ATOM 815 O O . ASN A 1 104 ? 11.221 8.876 -15.004 1.00 53.97 104 ASN A O 1
ATOM 819 N N . ARG A 1 105 ? 8.989 9.060 -14.953 1.00 50.53 105 ARG A N 1
ATOM 820 C CA . ARG A 1 105 ? 8.985 10.443 -15.466 1.00 50.53 105 ARG A CA 1
ATOM 821 C C . ARG A 1 105 ? 9.719 11.411 -14.536 1.00 50.53 105 ARG A C 1
ATOM 823 O O . 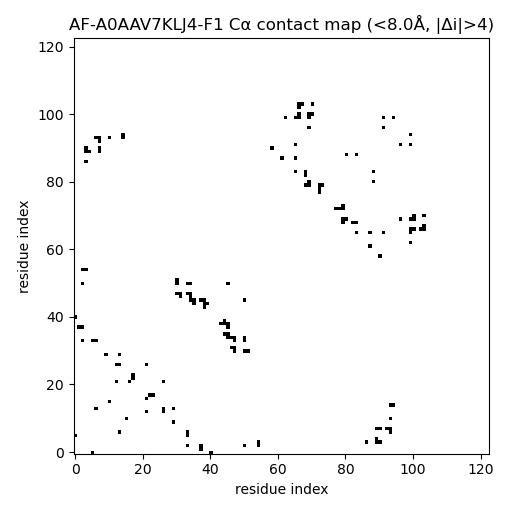ARG A 1 105 ? 10.469 12.255 -15.026 1.00 50.53 105 ARG A O 1
ATOM 830 N N . VAL A 1 106 ? 9.551 11.286 -13.219 1.00 50.50 106 VAL A N 1
ATOM 831 C CA . VAL A 1 106 ? 10.212 12.168 -12.239 1.00 50.50 106 VAL A CA 1
ATOM 832 C C . VAL A 1 106 ? 11.711 11.870 -12.155 1.00 50.50 106 VAL A C 1
ATOM 834 O O . VAL A 1 106 ? 12.512 12.800 -12.217 1.00 50.50 106 VAL A O 1
ATOM 837 N N . SER A 1 107 ? 12.112 10.596 -12.113 1.00 46.84 107 SER A N 1
ATOM 838 C CA . SER A 1 107 ? 13.531 10.203 -12.089 1.00 46.84 107 SER A CA 1
ATOM 839 C C . SER A 1 107 ? 14.284 10.617 -13.356 1.00 46.84 107 SER A C 1
ATOM 841 O O . SER A 1 107 ? 15.382 11.162 -13.257 1.00 46.84 107 SER A O 1
ATOM 843 N N . ILE A 1 108 ? 13.692 10.440 -14.545 1.00 48.84 108 ILE A N 1
ATOM 844 C CA . ILE A 1 108 ? 14.293 10.897 -15.810 1.00 48.84 108 ILE A CA 1
ATOM 845 C C . ILE A 1 108 ? 14.391 12.427 -15.839 1.00 48.84 108 ILE A C 1
ATOM 847 O O . ILE A 1 108 ? 15.416 12.960 -16.257 1.00 48.84 108 ILE A O 1
ATOM 851 N N . SER A 1 109 ? 13.375 13.141 -15.346 1.00 50.00 109 SER A N 1
ATOM 852 C CA . SER A 1 109 ? 13.389 14.610 -15.298 1.00 50.00 109 SER A CA 1
ATOM 853 C C . SER A 1 109 ? 14.466 15.142 -14.348 1.00 50.00 109 SER A C 1
ATOM 855 O O . SER 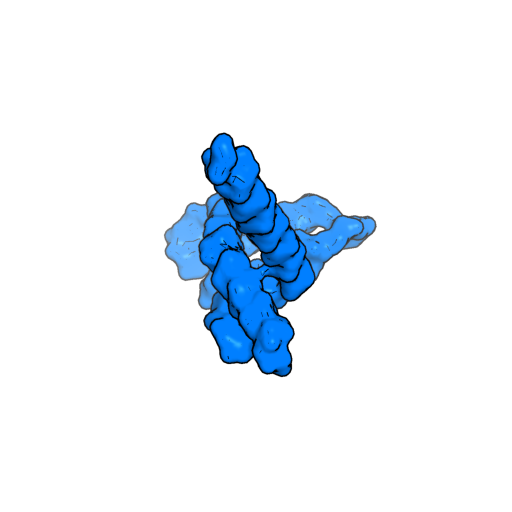A 1 109 ? 15.181 16.073 -14.705 1.00 50.00 109 SER A O 1
ATOM 857 N N . LEU A 1 110 ? 14.650 14.516 -13.180 1.00 44.56 110 LEU A N 1
ATOM 858 C CA . LEU A 1 110 ? 15.692 14.877 -12.211 1.00 44.56 110 LEU A CA 1
ATOM 859 C C . LEU A 1 110 ? 17.103 14.540 -12.710 1.00 44.56 110 LEU A C 1
ATOM 861 O O . LEU A 1 110 ? 18.023 15.340 -12.535 1.00 44.56 110 LEU A O 1
ATOM 865 N N . LEU A 1 111 ? 17.284 13.392 -13.372 1.00 47.28 111 LEU A N 1
ATOM 866 C CA . LEU A 1 111 ? 18.556 13.036 -14.006 1.00 47.28 111 LEU A CA 1
ATOM 867 C C . LEU A 1 111 ? 18.906 14.013 -15.131 1.00 47.28 111 LEU A C 1
ATOM 869 O O . LEU A 1 111 ? 20.045 14.471 -15.202 1.00 47.28 111 LEU A O 1
ATOM 873 N N . ASN A 1 112 ? 17.931 14.388 -15.962 1.00 49.84 112 ASN A N 1
ATOM 874 C CA . ASN A 1 112 ? 18.143 15.339 -17.048 1.00 49.84 112 ASN A CA 1
ATOM 875 C C . ASN A 1 112 ? 18.462 16.740 -16.496 1.00 49.84 112 ASN A C 1
ATOM 877 O O . ASN A 1 112 ? 19.434 17.354 -16.926 1.00 49.84 112 ASN A O 1
ATOM 881 N N . LEU A 1 113 ? 17.755 17.198 -15.456 1.00 46.25 113 LEU A N 1
ATOM 882 C CA . LEU A 1 113 ? 18.052 18.463 -14.773 1.00 46.25 113 LEU A CA 1
ATOM 883 C C . LEU A 1 113 ? 19.477 18.477 -14.190 1.00 46.25 113 LEU A C 1
ATOM 885 O O . LEU A 1 113 ? 20.211 19.448 -14.355 1.00 46.25 113 LEU A O 1
ATOM 889 N N . ASN A 1 114 ? 19.907 17.378 -13.566 1.00 44.28 114 ASN A N 1
ATOM 890 C CA . ASN A 1 114 ? 21.239 17.260 -12.969 1.00 44.28 114 ASN A CA 1
ATOM 891 C C . ASN A 1 114 ? 22.366 17.137 -14.020 1.00 44.28 114 ASN A C 1
ATOM 893 O O . ASN A 1 114 ? 23.509 17.517 -13.765 1.00 44.28 114 ASN A O 1
ATOM 897 N N . VAL A 1 115 ? 22.068 16.616 -15.214 1.00 56.22 115 VAL A N 1
ATOM 898 C CA . VAL A 1 115 ? 22.991 16.624 -16.363 1.00 56.22 115 VAL A CA 1
ATOM 899 C C . VAL A 1 115 ? 23.103 18.030 -16.960 1.00 56.22 115 VAL A C 1
ATOM 901 O O . VAL A 1 115 ? 24.215 18.483 -17.224 1.00 56.22 115 VAL A O 1
ATOM 904 N N . GLN A 1 116 ? 21.989 18.753 -17.110 1.00 56.59 116 GLN A N 1
ATOM 905 C CA . GLN A 1 116 ? 21.989 20.140 -17.597 1.00 56.59 116 GLN A CA 1
ATOM 906 C C . GLN A 1 116 ? 22.722 21.083 -16.633 1.00 56.59 116 GLN A C 1
ATOM 908 O O . GLN A 1 116 ? 23.570 21.867 -17.050 1.00 56.59 116 GLN A O 1
ATOM 913 N N . MET A 1 117 ? 22.490 20.943 -15.326 1.00 56.41 117 MET A N 1
ATOM 914 C CA . MET A 1 117 ? 23.187 21.732 -14.304 1.00 56.41 117 MET A CA 1
ATOM 915 C C . MET A 1 117 ? 24.695 21.456 -14.253 1.00 56.41 117 MET A C 1
ATOM 917 O O . MET A 1 117 ? 25.468 22.362 -13.953 1.00 56.41 117 MET A O 1
ATOM 921 N N . ARG A 1 118 ? 25.138 20.230 -14.565 1.00 55.72 118 ARG A N 1
ATOM 922 C CA . ARG A 1 118 ? 26.571 19.904 -14.663 1.00 55.72 118 ARG A CA 1
ATOM 923 C C . ARG A 1 118 ? 27.229 20.485 -15.913 1.00 55.72 118 ARG A C 1
ATOM 925 O O . ARG A 1 118 ? 28.379 20.895 -15.830 1.00 55.72 118 ARG A O 1
ATOM 932 N N . LYS A 1 119 ? 26.503 20.582 -17.031 1.00 62.06 119 LYS A N 1
ATOM 933 C CA . LYS A 1 119 ? 26.982 21.272 -18.242 1.00 62.06 119 LYS A CA 1
ATOM 934 C C . LYS A 1 119 ? 27.101 22.787 -18.047 1.00 62.06 119 LYS A C 1
ATOM 936 O O . LYS A 1 119 ? 28.005 23.389 -18.604 1.00 62.06 119 LYS A O 1
ATOM 941 N N . LEU A 1 120 ? 26.235 23.386 -17.227 1.00 56.50 120 LEU A N 1
ATOM 942 C CA . LEU A 1 120 ? 26.250 24.825 -16.928 1.00 56.50 120 LEU A CA 1
ATOM 943 C C . LEU A 1 120 ? 27.359 25.257 -15.954 1.00 56.50 120 LEU A C 1
ATOM 945 O O . LEU A 1 120 ? 27.714 26.427 -15.928 1.00 56.50 120 LEU A O 1
ATOM 949 N N . LYS A 1 121 ? 27.905 24.334 -15.152 1.00 58.53 121 LYS A N 1
ATOM 950 C CA . LYS A 1 121 ? 29.001 24.600 -14.198 1.00 58.53 121 LYS A CA 1
ATOM 951 C C . LYS A 1 121 ? 30.397 24.291 -14.760 1.00 58.53 121 LYS A C 1
ATOM 953 O O . LYS A 1 121 ? 31.362 24.290 -14.003 1.00 58.53 121 LYS A O 1
ATOM 958 N N . GLY A 1 122 ? 30.483 23.959 -16.048 1.00 55.78 122 GLY A N 1
ATOM 959 C CA . GLY A 1 122 ? 31.711 23.571 -16.745 1.00 55.78 122 GLY A CA 1
ATOM 960 C C . GLY A 1 122 ? 32.231 24.606 -17.747 1.00 55.78 122 GLY A C 1
ATOM 961 O O . GLY A 1 122 ? 32.873 24.196 -18.710 1.00 55.78 122 GLY A O 1
ATOM 962 N N . CYS A 1 123 ? 31.942 25.895 -17.538 1.00 42.34 123 CYS A N 1
ATOM 963 C CA . CYS A 1 123 ? 32.570 27.026 -18.227 1.00 42.34 123 CYS A CA 1
ATOM 964 C C . CYS A 1 123 ? 33.172 27.976 -17.192 1.00 42.34 123 CYS A C 1
ATOM 966 O O . CYS A 1 123 ? 32.481 28.222 -16.175 1.00 42.34 123 CYS A O 1
#

Sequence (123 aa):
MSLVDLIHDQKSKLFGALTSTLTLDDKNKIWEEISGRLSELHGNVRTRDDVMKKWYNILTKHKPRIADKLASARKTGGPADADLDEIEAKISSIKGKEAFEALNRVSISLLNLNVQMRKLKGC

InterPro domains:
  IPR028002 Myb/SANT-like DNA-binding domain 5 [PF13873] (3-67)

Radius of gyration: 18.51 Å; Cα contacts (8 Å, |Δi|>4): 83; chains: 1; bounding box: 54×43×45 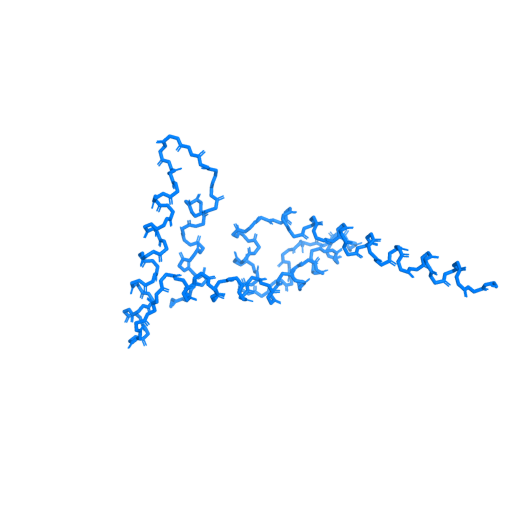Å

Secondary structure (DSSP, 8-state):
--HHHHHHHTHHHHHSPPBTTB-HHHHHHHHHHHHHHHHHHHTS---HHHHHHHHHHHHHHHHHHHHHHHHHHHHHT--TTTT--HHHHHHHHHH-HHHHHHHHHHHHHHHHHHHHHHHHT--

Foldseek 3Di:
DDLLVLCLVCLCLLVPDDDPPRHPVNNLVSLQVSQVVVCVVPVHRDDSVNSVVVVVVLCVVLLVVLLVLQVVCVVVVHDSCPPADPSSVSSCSSCPSVNSPVVVVVVVVVVVVVVVVVVVVPD

Organism: NCBI:txid111878

Solvent-accessible surface area (backbone atoms only — not comparable to full-atom values): 7020 Å² total; per-residue (Å²): 140,51,75,66,53,59,47,50,78,41,24,68,66,67,68,42,78,80,47,102,90,38,49,71,65,56,38,50,51,53,42,42,52,52,17,51,54,50,15,70,76,66,78,44,92,48,50,44,67,58,48,50,51,51,49,51,51,52,50,62,68,45,46,60,59,52,28,53,47,38,53,48,16,66,74,70,74,48,67,62,64,79,82,53,52,75,69,51,45,48,51,39,68,55,63,39,64,66,64,35,54,58,51,50,56,52,54,53,50,52,51,50,50,56,50,51,55,52,63,70,70,70,117

pLDDT: mean 78.1, std 14.14, range [42.34, 93.75]